Protein AF-A0A7S1BJV2-F1 (afdb_monomer_lite)

Organism: NCBI:txid216773

Foldseek 3Di:
DDDPPVVDDPPQVQLLQWDWDDDPVATEIEGRDAQLCVVVVVVVVVVVVCVPPDPDDDPPDPPPPPPPPPDDSSDPVVVVVLVPDPRYHYDYGDDDPLNSLVSVCCVDLVVPLVVVCVQPVGSPDDSVRVVVVCVPPDD

InterPro domains:
  IPR005331 Sulfotransferase [PF03567] (20-114)

Sequence (139 aa):
DGLPSHWGKEGTYALSNWKVIHTEKEKIIFCWIEKVGCTRFIDLFNMKKRKTYNLSENKKDYKMPRSESKGDHKNYGVLRKIFADPTWKKAIFYRDPMTRFLSGFSDKCKTEPMRCKNVFGSSDISFFEAAERLKHIDP

Structure (mmCIF, N/CA/C/O backbone):
data_AF-A0A7S1BJV2-F1
#
_entry.id   AF-A0A7S1BJV2-F1
#
loop_
_atom_site.group_PDB
_atom_site.id
_atom_site.type_symbol
_atom_site.label_atom_id
_atom_site.label_alt_id
_atom_site.label_comp_id
_atom_site.label_asym_id
_atom_site.label_entity_id
_atom_site.label_seq_id
_atom_site.pdbx_PDB_ins_code
_atom_site.Cartn_x
_atom_site.Cartn_y
_atom_site.Cartn_z
_atom_site.occupancy
_atom_site.B_iso_or_equiv
_atom_site.auth_seq_id
_atom_site.auth_comp_id
_atom_site.auth_asym_id
_atom_site.auth_atom_id
_atom_site.pdbx_PDB_model_num
ATOM 1 N N . ASP A 1 1 ? 17.104 -17.635 -4.998 1.00 34.09 1 ASP A N 1
ATOM 2 C CA . ASP A 1 1 ? 17.515 -17.219 -3.632 1.00 34.09 1 ASP A CA 1
ATOM 3 C C . ASP A 1 1 ? 17.880 -15.728 -3.543 1.00 34.09 1 ASP A C 1
ATOM 5 O O . ASP A 1 1 ? 18.915 -15.373 -2.992 1.00 34.09 1 ASP A O 1
ATOM 9 N N . GLY A 1 2 ? 17.070 -14.823 -4.115 1.00 42.69 2 GLY A N 1
ATOM 10 C CA . GLY A 1 2 ? 17.564 -13.507 -4.555 1.00 42.69 2 GLY A CA 1
ATOM 11 C C . GLY A 1 2 ? 16.657 -12.314 -4.264 1.00 42.69 2 GLY A C 1
ATOM 12 O O . GLY A 1 2 ? 16.329 -11.570 -5.185 1.00 42.69 2 GLY A O 1
ATOM 13 N N . LEU A 1 3 ? 16.286 -12.080 -3.004 1.00 37.44 3 LEU A N 1
ATOM 14 C CA . LE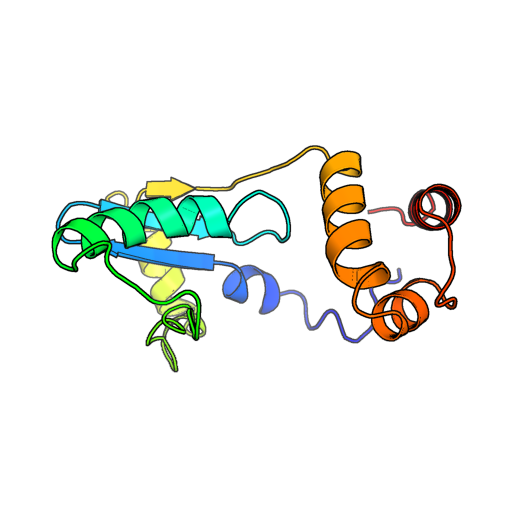U A 1 3 ? 15.794 -10.752 -2.629 1.00 37.44 3 LEU A CA 1
ATOM 15 C C . LEU A 1 3 ? 16.991 -9.790 -2.483 1.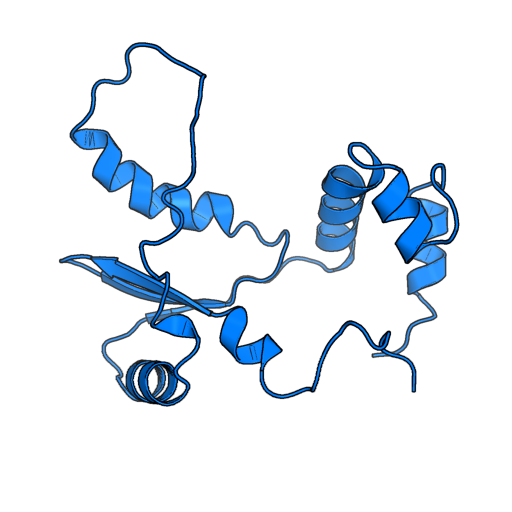00 37.44 3 LEU A C 1
ATOM 17 O O . LEU A 1 3 ? 17.988 -10.152 -1.853 1.00 37.44 3 LEU A O 1
ATOM 21 N N . PRO A 1 4 ? 16.948 -8.577 -3.070 1.00 45.88 4 PRO A N 1
ATOM 22 C CA . PRO A 1 4 ? 18.078 -7.656 -3.012 1.00 45.88 4 PRO A CA 1
ATOM 23 C C . PRO A 1 4 ? 18.435 -7.290 -1.564 1.00 45.88 4 PRO A C 1
ATOM 25 O O . PRO A 1 4 ? 17.553 -7.043 -0.750 1.00 45.88 4 PRO A O 1
ATOM 28 N N . SER A 1 5 ? 19.724 -7.155 -1.250 1.00 43.44 5 SER A N 1
ATOM 29 C CA . SER A 1 5 ? 20.257 -6.939 0.113 1.00 43.44 5 SER A CA 1
ATOM 30 C C . SER A 1 5 ? 19.725 -5.705 0.870 1.00 43.44 5 SER A C 1
ATOM 32 O O . SER A 1 5 ? 19.917 -5.593 2.081 1.00 43.44 5 SER A O 1
ATOM 34 N N . HIS A 1 6 ? 19.040 -4.780 0.188 1.00 50.00 6 HIS A N 1
ATOM 35 C CA . HIS A 1 6 ? 18.355 -3.628 0.791 1.00 50.00 6 HIS A CA 1
ATOM 36 C C . HIS A 1 6 ? 16.911 -3.921 1.244 1.00 50.00 6 HIS A C 1
ATOM 38 O O . HIS A 1 6 ? 16.293 -3.092 1.915 1.00 50.00 6 HIS A O 1
ATOM 44 N N . TRP A 1 7 ? 16.367 -5.089 0.898 1.00 46.53 7 TRP A N 1
ATOM 45 C CA . TRP A 1 7 ? 15.138 -5.648 1.455 1.00 46.53 7 TRP A CA 1
ATOM 46 C C . TRP A 1 7 ? 15.544 -6.321 2.763 1.00 46.53 7 TRP A C 1
ATOM 48 O O . TRP A 1 7 ? 15.896 -7.493 2.797 1.00 46.53 7 TRP A O 1
ATOM 58 N N . GLY A 1 8 ? 15.694 -5.506 3.809 1.00 43.69 8 GLY A N 1
ATOM 59 C CA . GLY A 1 8 ? 16.443 -5.904 4.995 1.00 43.69 8 GLY A CA 1
ATOM 60 C C . GLY A 1 8 ? 15.849 -7.072 5.790 1.00 43.69 8 GLY A C 1
ATOM 61 O O . GLY A 1 8 ? 14.775 -7.588 5.504 1.00 43.69 8 GLY A O 1
ATOM 62 N N . LYS A 1 9 ? 16.607 -7.468 6.819 1.00 45.19 9 LYS A N 1
ATOM 63 C CA . LYS A 1 9 ? 16.427 -8.677 7.640 1.00 45.19 9 LYS A CA 1
ATOM 64 C C . LYS A 1 9 ? 14.949 -8.975 7.957 1.00 45.19 9 LYS A C 1
ATOM 66 O O . LYS A 1 9 ? 14.251 -8.137 8.529 1.00 45.19 9 LYS A O 1
ATOM 71 N N . GLU A 1 10 ? 14.528 -10.197 7.635 1.00 48.72 10 GLU A N 1
ATOM 72 C CA . GLU A 1 10 ? 13.148 -10.681 7.426 1.00 48.72 10 GLU A CA 1
ATOM 73 C C . GLU A 1 10 ? 12.113 -10.423 8.549 1.00 48.72 10 GLU A C 1
ATOM 75 O O . GLU A 1 10 ? 10.916 -10.578 8.330 1.00 48.72 10 GLU A O 1
ATOM 80 N N . GLY A 1 11 ? 12.505 -9.961 9.739 1.00 46.62 11 GLY A N 1
ATOM 81 C CA . GLY A 1 11 ? 11.579 -9.724 10.859 1.00 46.62 11 GLY A CA 1
ATOM 82 C C . GLY A 1 11 ? 11.113 -8.275 11.062 1.00 46.62 11 GLY A C 1
ATOM 83 O O . GLY A 1 11 ? 10.040 -8.041 11.619 1.00 46.62 11 GLY A O 1
ATOM 84 N N . THR A 1 12 ? 11.891 -7.273 10.643 1.00 47.91 12 THR A N 1
ATOM 85 C CA . THR A 1 12 ? 11.630 -5.863 11.012 1.00 47.91 12 THR A CA 1
ATOM 86 C C . THR A 1 12 ? 10.753 -5.118 10.004 1.00 47.91 12 THR A C 1
ATOM 88 O O . THR A 1 12 ? 9.996 -4.222 10.391 1.00 47.91 12 THR A O 1
ATOM 91 N N . TYR A 1 13 ? 10.777 -5.516 8.728 1.00 51.25 13 TYR A N 1
ATOM 92 C CA . TYR A 1 13 ? 9.975 -4.885 7.673 1.00 51.25 13 TYR A CA 1
ATOM 93 C C . TYR A 1 13 ? 8.481 -5.167 7.821 1.00 51.25 13 TYR A C 1
ATOM 95 O O . TYR A 1 13 ? 7.677 -4.236 7.723 1.00 51.25 13 TYR A O 1
ATOM 103 N N . ALA A 1 14 ? 8.107 -6.412 8.136 1.00 57.78 14 ALA A N 1
ATOM 104 C CA . ALA A 1 14 ? 6.707 -6.811 8.285 1.00 57.78 14 ALA A CA 1
ATOM 105 C C . ALA A 1 14 ? 5.968 -5.958 9.329 1.00 57.78 14 ALA A C 1
ATOM 107 O O . ALA A 1 14 ? 4.810 -5.598 9.136 1.00 57.78 14 ALA A O 1
ATOM 108 N N . LEU A 1 15 ? 6.658 -5.572 10.406 1.00 61.44 15 LEU A N 1
ATOM 109 C CA . LEU A 1 15 ? 6.096 -4.761 11.487 1.00 61.44 15 LEU A CA 1
ATOM 110 C C . LEU A 1 15 ? 6.019 -3.270 11.133 1.00 61.44 15 LEU A C 1
ATOM 112 O O . LEU A 1 15 ? 5.048 -2.605 11.486 1.00 61.44 15 LEU A O 1
ATOM 116 N N . SER A 1 16 ? 6.999 -2.755 10.384 1.00 65.69 16 SER A N 1
ATOM 117 C CA . SER A 1 16 ? 7.058 -1.344 9.967 1.00 65.69 16 SER A CA 1
ATOM 118 C C . SER A 1 16 ? 5.910 -0.916 9.039 1.00 65.69 16 SER A C 1
ATOM 120 O O . SER A 1 16 ? 5.535 0.267 8.982 1.00 65.69 16 SER A O 1
ATOM 122 N N . ASN A 1 17 ? 5.323 -1.893 8.345 1.00 76.88 17 ASN A N 1
ATOM 123 C CA . ASN A 1 17 ? 4.208 -1.682 7.436 1.00 76.88 17 ASN A CA 1
ATOM 124 C C . ASN A 1 17 ? 2.876 -1.502 8.171 1.00 76.88 17 ASN A C 1
ATOM 126 O O . ASN A 1 17 ? 1.942 -0.972 7.585 1.00 76.88 17 ASN A O 1
ATOM 130 N N . TRP A 1 18 ? 2.754 -1.846 9.452 1.00 81.62 18 TRP A N 1
ATOM 131 C CA . TRP A 1 18 ? 1.494 -1.630 10.162 1.00 81.62 18 TRP A CA 1
ATOM 132 C C . TRP A 1 18 ? 1.294 -0.164 10.546 1.00 81.62 18 TRP A C 1
ATOM 134 O O . TRP A 1 18 ? 2.195 0.505 11.056 1.00 81.62 18 TRP A O 1
ATOM 144 N N . LYS A 1 19 ? 0.086 0.344 10.299 1.00 82.94 19 LYS A N 1
ATOM 145 C CA . LYS A 1 19 ? -0.354 1.692 10.663 1.00 82.94 19 LYS A CA 1
ATOM 146 C C . LYS A 1 19 ? -1.526 1.605 11.621 1.00 82.94 19 LYS A C 1
ATOM 148 O O . LYS A 1 19 ? -2.449 0.818 11.427 1.00 82.94 19 LYS A O 1
ATOM 153 N N . VAL A 1 20 ? -1.471 2.438 12.650 1.00 81.38 20 VAL A N 1
ATOM 154 C CA . VAL A 1 20 ? -2.467 2.505 13.714 1.00 81.38 20 VAL A CA 1
ATOM 155 C C . VAL A 1 20 ? -3.323 3.745 13.487 1.00 81.38 20 VAL A C 1
ATOM 157 O O . VAL A 1 20 ? -2.804 4.846 13.328 1.00 81.38 20 VAL A O 1
ATOM 160 N N . ILE A 1 21 ? -4.635 3.560 13.476 1.00 79.81 21 ILE A N 1
ATOM 161 C CA . ILE A 1 21 ? -5.640 4.613 13.457 1.00 79.81 21 ILE A CA 1
ATOM 162 C C . ILE A 1 21 ? -6.415 4.485 14.761 1.00 79.81 21 ILE A C 1
ATOM 164 O O . ILE A 1 21 ? -7.166 3.532 14.965 1.00 79.81 21 ILE A O 1
ATOM 168 N N . HIS A 1 22 ? -6.224 5.455 15.645 1.00 75.88 22 HIS A N 1
ATOM 169 C CA . HIS A 1 22 ? -6.955 5.550 16.897 1.00 75.88 22 HIS A CA 1
ATOM 170 C C . HIS A 1 22 ? -7.716 6.872 16.910 1.00 75.88 22 HIS A C 1
ATOM 172 O O . HIS A 1 22 ? -7.137 7.945 16.745 1.00 75.88 22 HIS A O 1
ATOM 178 N N . THR A 1 23 ? -9.029 6.780 17.051 1.00 71.00 23 THR A N 1
ATOM 179 C CA . THR A 1 23 ? -9.936 7.914 17.232 1.00 71.00 23 THR A CA 1
ATOM 180 C C . THR A 1 23 ? -10.837 7.618 18.424 1.00 71.00 23 THR A C 1
ATOM 182 O O . THR A 1 23 ? -10.887 6.480 18.880 1.00 71.00 23 THR A O 1
ATOM 185 N N . GLU A 1 24 ? -11.617 8.599 18.873 1.00 73.25 24 GLU A N 1
ATOM 186 C CA . GLU A 1 24 ? -12.607 8.398 19.943 1.00 73.25 24 GLU A CA 1
ATOM 187 C C . GLU A 1 24 ? -13.600 7.260 19.652 1.00 73.25 24 GLU A C 1
ATOM 189 O O . GLU A 1 24 ? -14.095 6.621 20.573 1.00 73.25 24 GLU A O 1
ATOM 194 N N . LYS A 1 25 ? -13.897 6.999 18.371 1.00 74.88 25 LYS A N 1
ATOM 195 C CA . LYS A 1 25 ? -14.923 6.028 17.952 1.00 74.88 25 LYS A CA 1
ATOM 196 C C . LYS A 1 25 ? -14.358 4.721 17.410 1.00 74.88 25 LYS A C 1
ATOM 198 O O . LYS A 1 25 ? -15.087 3.745 17.298 1.00 74.88 25 LYS A O 1
ATOM 203 N N . GLU A 1 26 ? -13.097 4.715 16.993 1.00 78.56 26 GLU A N 1
ATOM 204 C CA . GLU A 1 26 ? -12.535 3.633 16.186 1.00 78.56 26 GLU A CA 1
ATOM 205 C C . GLU A 1 26 ? -11.092 3.332 16.583 1.00 78.56 26 GLU A C 1
ATOM 207 O O . GLU A 1 26 ? -10.254 4.236 16.637 1.00 78.56 26 GLU A O 1
ATOM 212 N N . LYS A 1 27 ? -10.810 2.041 16.777 1.00 84.69 27 LYS A N 1
ATOM 213 C CA . LYS A 1 27 ? -9.479 1.460 16.969 1.00 84.69 27 LYS A CA 1
ATOM 214 C C . LYS A 1 27 ? -9.192 0.521 15.803 1.00 84.69 27 LYS A C 1
ATOM 216 O O . LYS A 1 27 ? -9.738 -0.580 15.740 1.00 84.69 27 LYS A O 1
ATOM 221 N N . ILE A 1 28 ? -8.381 0.970 14.852 1.00 87.12 28 ILE A N 1
ATOM 222 C CA . ILE A 1 28 ? -8.061 0.218 13.637 1.00 87.12 28 ILE A CA 1
ATOM 223 C C . ILE A 1 28 ? -6.548 0.102 13.496 1.00 87.12 28 ILE A C 1
ATOM 225 O O . ILE A 1 28 ? -5.822 1.083 13.611 1.00 87.12 28 ILE A O 1
ATOM 229 N N . ILE A 1 29 ? -6.069 -1.095 13.187 1.00 87.56 29 ILE A N 1
ATOM 230 C CA . ILE A 1 29 ? -4.708 -1.325 12.714 1.00 87.56 29 ILE A CA 1
ATOM 231 C C . ILE A 1 29 ? -4.779 -1.913 11.306 1.00 87.56 29 ILE A C 1
ATOM 233 O O . ILE A 1 29 ? -5.579 -2.814 11.048 1.00 87.56 29 ILE A O 1
ATOM 237 N N . PHE A 1 30 ? -3.974 -1.400 10.377 1.00 87.94 30 PHE A N 1
ATOM 238 C CA . PHE A 1 30 ? -3.951 -1.923 9.014 1.00 87.94 30 PHE A CA 1
ATOM 239 C C . PHE A 1 30 ? -2.544 -2.075 8.447 1.00 87.94 30 PHE A C 1
ATOM 241 O O . PHE A 1 30 ? -1.637 -1.321 8.800 1.00 87.94 30 PHE A O 1
ATOM 248 N N . CYS A 1 31 ? -2.365 -3.063 7.571 1.00 87.56 31 CYS A N 1
ATOM 249 C CA . CYS A 1 31 ? -1.096 -3.295 6.890 1.00 87.56 31 CYS A CA 1
ATOM 250 C C . CYS A 1 31 ? -0.968 -2.363 5.679 1.00 87.56 31 CYS A C 1
ATOM 252 O O . CYS A 1 31 ? -1.793 -2.388 4.763 1.00 87.56 31 CYS A O 1
ATOM 254 N N . TRP A 1 32 ? 0.072 -1.534 5.671 1.00 86.12 32 TRP A N 1
ATOM 255 C CA . TRP A 1 32 ? 0.427 -0.664 4.561 1.00 86.12 32 TRP A CA 1
ATOM 256 C C . TRP A 1 32 ? 1.178 -1.460 3.500 1.00 86.12 32 TRP A C 1
ATOM 258 O O . TRP A 1 32 ? 2.391 -1.651 3.575 1.00 86.12 32 TRP A O 1
ATOM 268 N N . ILE A 1 33 ? 0.441 -1.894 2.485 1.00 89.56 33 ILE A N 1
ATOM 269 C CA . ILE A 1 33 ? 1.013 -2.447 1.261 1.00 89.56 33 ILE A CA 1
ATOM 270 C C . ILE A 1 33 ? 0.989 -1.335 0.215 1.00 89.56 33 ILE A C 1
ATOM 272 O O . ILE A 1 33 ? -0.031 -0.685 -0.002 1.00 89.56 33 ILE A O 1
ATOM 276 N N . GLU A 1 34 ? 2.114 -1.061 -0.433 1.00 88.62 34 GLU A N 1
ATOM 277 C CA . GLU A 1 34 ? 2.161 0.011 -1.426 1.00 88.62 34 GLU A CA 1
ATOM 278 C C . GLU A 1 34 ? 1.172 -0.236 -2.580 1.00 88.62 34 GLU A C 1
ATOM 280 O O . GLU A 1 34 ? 0.998 -1.351 -3.073 1.00 88.62 34 GLU A O 1
ATOM 285 N N . LYS A 1 35 ? 0.525 0.847 -3.026 1.00 92.56 35 LYS A N 1
ATOM 286 C CA . LYS A 1 35 ? -0.390 0.889 -4.189 1.00 92.56 35 LYS A CA 1
ATOM 287 C C . L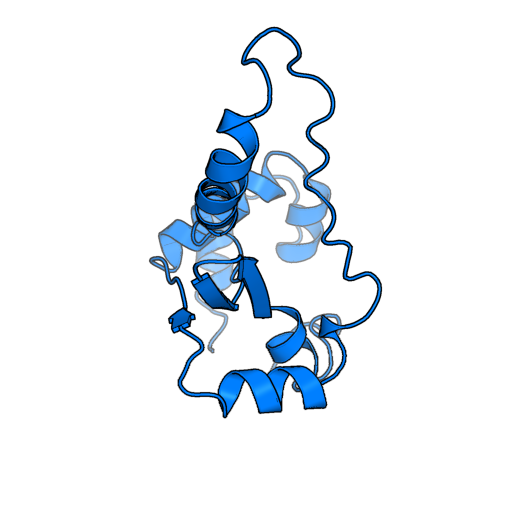YS A 1 35 ? -1.699 0.080 -4.076 1.00 92.56 35 LYS A C 1
ATOM 289 O O . LYS A 1 35 ? -2.379 -0.113 -5.090 1.00 92.56 35 LYS A O 1
ATOM 294 N N . VAL A 1 36 ? -2.120 -0.295 -2.863 1.00 93.38 36 VAL A N 1
ATOM 295 C CA . VAL A 1 36 ? -3.439 -0.928 -2.593 1.00 93.38 36 VAL A CA 1
ATOM 296 C C . VAL A 1 36 ? -4.533 0.060 -2.150 1.00 93.38 36 VAL A C 1
ATOM 298 O O . VAL A 1 36 ? -5.619 -0.349 -1.764 1.00 93.38 36 VAL A O 1
ATOM 301 N N . GLY A 1 37 ? -4.267 1.372 -2.199 1.00 90.19 37 GLY A N 1
ATOM 302 C CA . GLY A 1 37 ? -5.245 2.407 -1.825 1.00 90.19 37 GLY A CA 1
ATOM 303 C C . GLY A 1 37 ? -5.114 2.951 -0.398 1.00 90.19 37 GLY A C 1
ATOM 304 O O . GLY A 1 37 ? -5.994 3.680 0.056 1.00 90.19 37 GLY A O 1
ATOM 305 N N . CYS A 1 38 ? -4.004 2.674 0.293 1.00 87.31 38 CYS A N 1
ATOM 306 C CA . CYS A 1 38 ? -3.776 3.100 1.677 1.00 87.31 38 CYS A CA 1
ATOM 307 C C . CYS A 1 38 ? -3.964 4.611 1.913 1.00 87.31 38 CYS A C 1
ATOM 309 O O . CYS A 1 38 ? -4.543 5.004 2.922 1.00 87.31 38 CYS A O 1
ATOM 311 N N . THR A 1 39 ? -3.536 5.467 0.976 1.00 84.69 39 THR A N 1
ATOM 312 C CA . THR A 1 39 ? -3.732 6.925 1.076 1.00 84.69 39 THR A CA 1
ATOM 313 C C . THR A 1 39 ? -5.210 7.295 1.141 1.00 84.69 39 THR A C 1
ATOM 315 O O . THR A 1 39 ? -5.609 8.055 2.016 1.00 84.69 39 THR A O 1
ATOM 318 N N . ARG A 1 40 ? -6.041 6.707 0.268 1.00 88.00 40 ARG A N 1
ATOM 319 C CA . ARG A 1 40 ? -7.490 6.954 0.264 1.00 88.00 40 ARG A CA 1
ATOM 320 C C . ARG A 1 40 ? -8.145 6.454 1.544 1.00 88.00 40 ARG A C 1
ATOM 322 O O . ARG A 1 40 ? -9.030 7.119 2.065 1.00 88.00 40 ARG A O 1
ATOM 329 N N . PHE A 1 41 ? -7.684 5.320 2.068 1.00 86.88 41 PHE A N 1
ATOM 330 C CA . PHE A 1 41 ? -8.170 4.805 3.342 1.00 86.88 41 PHE A CA 1
ATOM 331 C C . PHE A 1 41 ? -7.869 5.771 4.495 1.00 86.88 41 PHE A C 1
ATOM 333 O O . PHE A 1 41 ? -8.780 6.121 5.239 1.00 86.88 41 PHE A O 1
ATOM 340 N N . ILE A 1 42 ? -6.633 6.275 4.606 1.00 82.25 42 ILE A N 1
ATOM 341 C CA . ILE A 1 42 ? -6.285 7.291 5.613 1.00 82.25 42 ILE A CA 1
ATOM 342 C C . ILE A 1 42 ? -7.080 8.588 5.402 1.00 82.25 42 ILE A C 1
ATOM 344 O O . ILE A 1 42 ? -7.545 9.185 6.377 1.00 82.25 42 ILE A O 1
ATOM 348 N N . ASP A 1 43 ? -7.278 9.016 4.151 1.00 81.25 43 ASP A N 1
ATOM 349 C CA . ASP A 1 43 ? -8.049 10.220 3.837 1.00 81.25 43 ASP A CA 1
ATOM 350 C C . ASP A 1 43 ? -9.459 10.176 4.438 1.00 81.25 43 ASP A C 1
ATOM 352 O O . ASP A 1 43 ? -9.923 11.206 4.913 1.00 81.25 43 ASP A O 1
ATOM 356 N N . LEU A 1 44 ? -10.117 9.013 4.522 1.00 81.88 44 LEU A N 1
ATOM 357 C CA . LEU A 1 44 ? -11.439 8.887 5.160 1.00 81.88 44 LEU A CA 1
ATOM 358 C C . LEU A 1 44 ? -11.430 9.307 6.640 1.00 81.88 44 LEU A C 1
ATOM 360 O O . LEU A 1 44 ? -12.391 9.906 7.129 1.00 81.88 44 LEU A O 1
ATOM 364 N N . PHE A 1 45 ? -10.338 9.038 7.355 1.00 74.69 45 PHE A N 1
ATOM 365 C CA . PHE A 1 45 ? -10.184 9.414 8.764 1.00 74.69 45 PHE A CA 1
ATOM 366 C C . PHE A 1 45 ? -9.714 10.863 8.920 1.00 74.69 45 PHE A C 1
ATOM 368 O O . PHE A 1 45 ? -10.117 11.542 9.865 1.00 74.69 45 PHE A O 1
ATOM 375 N N . ASN A 1 46 ? -8.952 11.380 7.955 1.00 69.25 46 ASN A N 1
ATOM 376 C CA . ASN A 1 46 ? -8.580 12.794 7.907 1.00 69.25 46 ASN A CA 1
ATOM 377 C C . ASN A 1 46 ? -9.748 13.693 7.468 1.00 69.25 46 ASN A C 1
ATOM 379 O O . ASN A 1 46 ? -9.868 14.819 7.940 1.00 69.25 46 ASN A O 1
ATOM 383 N N . MET A 1 47 ? -10.662 13.208 6.624 1.00 56.75 47 MET A N 1
ATOM 384 C CA . MET A 1 47 ? -11.872 13.928 6.210 1.00 56.75 47 MET A CA 1
ATOM 385 C C . MET A 1 47 ? -12.815 14.194 7.384 1.00 56.75 47 MET A C 1
ATOM 387 O O . MET A 1 47 ? -13.461 15.238 7.418 1.00 56.75 47 MET A O 1
ATOM 391 N N . LYS A 1 48 ? -12.842 13.317 8.394 1.00 52.09 48 LYS A N 1
ATOM 392 C CA . LYS A 1 48 ? -13.564 13.588 9.645 1.00 52.09 48 LYS A CA 1
ATOM 393 C C . LYS A 1 48 ? -12.955 14.760 10.430 1.00 52.09 48 LYS A C 1
ATOM 395 O O . LYS A 1 48 ? -13.712 15.504 11.041 1.00 52.09 48 LYS A O 1
ATOM 400 N N . LYS A 1 49 ? -11.636 14.990 10.334 1.00 50.78 49 LYS A N 1
ATOM 401 C CA . LYS A 1 49 ? -10.964 16.200 10.857 1.00 50.78 49 LYS A CA 1
ATOM 402 C C . LYS A 1 49 ? -11.148 17.437 9.962 1.00 50.78 49 LYS A C 1
ATOM 404 O O . LYS A 1 49 ? -10.974 18.550 10.434 1.00 50.78 49 LYS A O 1
ATOM 409 N N . ARG A 1 50 ? -11.517 17.273 8.682 1.00 43.50 50 ARG A N 1
ATOM 410 C CA . ARG A 1 50 ? -11.804 18.387 7.753 1.00 43.50 50 ARG A CA 1
ATOM 411 C C . ARG A 1 50 ? -13.163 19.059 7.990 1.00 43.50 50 ARG A C 1
ATOM 413 O O . ARG A 1 50 ? -13.352 20.163 7.505 1.00 43.50 50 ARG A O 1
ATOM 420 N N . LYS A 1 51 ? -14.096 18.464 8.751 1.00 40.25 51 LYS A N 1
ATOM 421 C CA . LYS A 1 51 ? -15.358 19.149 9.117 1.00 40.25 51 LYS A CA 1
ATOM 422 C C . LYS A 1 51 ? -15.154 20.364 10.040 1.00 40.25 51 LYS A C 1
ATOM 424 O O . LYS A 1 51 ? -16.078 21.154 10.176 1.00 40.25 51 LYS A O 1
ATOM 429 N N . THR A 1 52 ? -13.968 20.536 10.628 1.00 40.41 52 THR A N 1
ATOM 430 C CA . THR A 1 52 ? -13.593 21.691 11.463 1.00 40.41 52 THR A CA 1
ATOM 431 C C . THR A 1 52 ? -12.709 22.727 10.756 1.00 40.41 52 THR A C 1
ATOM 433 O O . THR A 1 52 ? -12.341 23.707 11.392 1.00 40.41 52 THR A O 1
ATOM 436 N N . TYR A 1 53 ? -12.377 22.573 9.465 1.00 32.12 53 TYR A N 1
ATOM 437 C CA . TYR A 1 53 ? -11.571 23.563 8.732 1.00 32.12 53 TYR A CA 1
ATOM 438 C C . TYR A 1 53 ? -12.173 23.884 7.360 1.00 32.12 53 TYR A C 1
ATOM 440 O O . TYR A 1 53 ? -12.371 22.995 6.532 1.00 32.12 53 TYR A O 1
ATOM 448 N N . ASN A 1 54 ? -12.462 25.171 7.152 1.00 32.12 54 ASN A N 1
ATOM 449 C CA . ASN A 1 54 ? -13.053 25.746 5.947 1.00 32.12 54 ASN A CA 1
ATOM 450 C C . ASN A 1 54 ? -12.382 25.244 4.660 1.00 32.12 54 ASN A C 1
ATOM 452 O O . ASN A 1 54 ? -11.163 25.274 4.514 1.00 32.12 54 ASN A O 1
ATOM 456 N N . LEU A 1 55 ? -13.216 24.837 3.700 1.00 36.44 55 LEU A N 1
ATOM 457 C CA . LEU A 1 55 ? -12.848 24.417 2.343 1.00 36.44 55 LEU A CA 1
ATOM 458 C C . LEU A 1 55 ? -12.467 25.598 1.425 1.00 36.44 55 LEU A C 1
ATOM 460 O O . LEU A 1 55 ? -12.615 25.502 0.208 1.00 36.44 55 LEU A O 1
ATOM 464 N N . SER A 1 56 ? -11.971 26.704 1.976 1.00 37.66 56 SER A N 1
ATOM 465 C CA . SER A 1 56 ? -11.468 27.829 1.193 1.00 37.66 56 SER A CA 1
ATOM 466 C C . SER A 1 56 ? -9.943 27.785 1.144 1.00 37.66 56 SER A C 1
ATOM 468 O O . SER A 1 56 ? -9.275 27.912 2.164 1.00 37.66 56 SER A O 1
ATOM 470 N N . GLU A 1 57 ? -9.430 27.635 -0.076 1.00 39.25 57 GLU A N 1
ATOM 471 C CA . GLU A 1 57 ? -8.152 28.202 -0.510 1.00 39.25 57 GLU A CA 1
ATOM 472 C C . GLU A 1 57 ? -6.891 27.696 0.207 1.00 39.25 57 GLU A C 1
ATOM 474 O O . GLU A 1 57 ? -6.411 28.267 1.178 1.00 39.25 57 GLU A O 1
ATOM 479 N N . ASN A 1 58 ? -6.291 26.638 -0.345 1.00 34.66 58 ASN A N 1
ATOM 480 C CA . ASN A 1 58 ? -4.933 26.681 -0.911 1.00 34.66 58 ASN A CA 1
ATOM 481 C C . ASN A 1 58 ? -4.414 25.260 -1.173 1.00 34.66 58 ASN A C 1
ATOM 483 O O . ASN A 1 58 ? -4.162 24.468 -0.268 1.00 34.66 58 ASN A O 1
ATOM 487 N N . LYS A 1 59 ? -4.201 24.944 -2.456 1.00 40.00 59 LYS A N 1
ATOM 488 C CA . LYS A 1 59 ? -3.538 23.723 -2.952 1.00 40.00 59 LYS A CA 1
ATOM 489 C C . LYS A 1 59 ? -2.013 23.746 -2.730 1.00 40.00 59 LYS A C 1
ATOM 491 O O . LYS A 1 59 ? -1.261 23.319 -3.603 1.00 40.00 59 LYS A O 1
ATOM 496 N N . LYS A 1 60 ? -1.521 24.255 -1.601 1.00 33.81 60 LYS A N 1
ATOM 497 C CA . LYS A 1 60 ? -0.082 24.293 -1.313 1.00 33.81 60 LYS A CA 1
ATOM 498 C C . LYS A 1 60 ? 0.161 23.760 0.096 1.00 33.81 60 LYS A C 1
ATOM 500 O O . LYS A 1 60 ? -0.460 24.205 1.048 1.00 33.81 60 LYS A O 1
ATOM 505 N N . ASP A 1 61 ? 1.014 22.742 0.163 1.00 32.41 61 ASP A N 1
ATOM 506 C CA . ASP A 1 61 ? 1.512 22.077 1.369 1.00 32.41 61 ASP A CA 1
ATOM 507 C C . ASP A 1 61 ? 0.537 21.187 2.150 1.00 32.41 61 ASP A C 1
ATOM 509 O O . ASP A 1 61 ? 0.439 21.257 3.374 1.00 32.41 61 ASP A O 1
ATOM 513 N N . TYR A 1 62 ? -0.076 20.206 1.476 1.00 33.81 62 TYR A N 1
ATOM 514 C CA . TYR A 1 62 ? -0.561 19.021 2.195 1.00 33.81 62 TYR A CA 1
ATOM 515 C C . TYR A 1 62 ? 0.630 18.131 2.575 1.00 33.81 62 TYR A C 1
ATOM 517 O O . TYR A 1 62 ? 0.862 17.064 2.004 1.00 33.81 62 TYR A O 1
ATOM 525 N N . LYS A 1 63 ? 1.413 18.567 3.569 1.00 31.16 63 LYS A N 1
ATOM 526 C CA . LYS A 1 63 ? 2.168 17.614 4.376 1.00 31.16 63 LYS A CA 1
ATOM 527 C C . 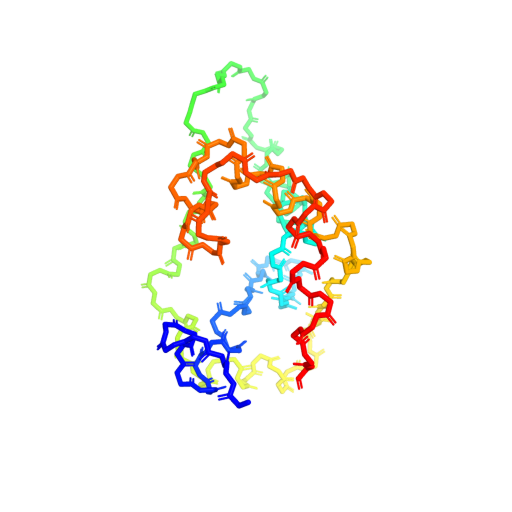LYS A 1 63 ? 1.098 16.774 5.052 1.00 31.16 63 LYS A C 1
ATOM 529 O O . LYS A 1 63 ? 0.419 17.255 5.957 1.00 31.16 63 LYS A O 1
ATOM 534 N N . MET A 1 64 ? 0.942 15.524 4.596 1.00 35.72 64 MET A N 1
ATOM 535 C CA . MET A 1 64 ? 0.372 14.470 5.435 1.00 35.72 64 MET A CA 1
ATOM 536 C C . MET A 1 64 ? 0.872 14.749 6.848 1.00 35.72 64 MET A C 1
ATOM 538 O O . MET A 1 64 ? 2.080 15.006 6.963 1.00 35.72 64 MET A O 1
ATOM 542 N N . PRO A 1 65 ? 0.027 14.741 7.896 1.00 35.62 65 PRO A N 1
ATOM 543 C CA . PRO A 1 65 ? 0.573 14.624 9.228 1.00 35.62 65 PRO A CA 1
ATOM 544 C C . PRO A 1 65 ? 1.454 13.383 9.138 1.00 35.62 65 PRO A C 1
ATOM 546 O O . PRO A 1 65 ? 0.960 12.260 9.017 1.00 35.62 65 PRO A O 1
ATOM 549 N N . ARG A 1 66 ? 2.776 13.603 9.037 1.00 36.59 66 ARG A N 1
ATOM 550 C CA . ARG A 1 66 ? 3.779 12.616 9.381 1.00 36.59 66 ARG A CA 1
ATOM 551 C C . ARG A 1 66 ? 3.295 12.291 10.755 1.00 36.59 66 ARG A C 1
ATOM 553 O O . ARG A 1 66 ? 3.370 13.168 11.613 1.00 36.59 66 ARG A O 1
ATOM 560 N N . SER A 1 67 ? 2.640 11.138 10.857 1.00 37.84 67 SER A N 1
ATOM 561 C CA . SER A 1 67 ? 2.106 10.641 12.100 1.00 37.84 67 SER A CA 1
ATOM 562 C C . SER A 1 67 ? 3.109 11.064 13.154 1.00 37.84 67 SER A C 1
ATOM 564 O O . SER A 1 67 ? 4.308 10.799 12.987 1.00 37.84 67 SER A O 1
ATOM 566 N N . GLU A 1 68 ? 2.660 11.793 14.170 1.00 32.09 68 GLU A N 1
ATOM 567 C CA . GLU A 1 68 ? 3.500 12.173 15.306 1.00 32.09 68 GLU A CA 1
ATOM 568 C C . GLU A 1 68 ? 4.116 10.938 15.994 1.00 32.09 68 GLU A C 1
ATOM 570 O O . GLU A 1 68 ? 4.852 11.055 16.956 1.00 32.09 68 GLU A O 1
ATOM 575 N N . SER A 1 69 ? 3.947 9.737 15.442 1.00 39.97 69 SER A N 1
ATOM 576 C CA . SER A 1 69 ? 4.806 8.578 15.604 1.00 39.97 69 SER A CA 1
ATOM 577 C C . SER A 1 69 ? 6.236 8.754 15.055 1.00 39.97 69 SER A C 1
ATOM 579 O O . SER A 1 69 ? 6.745 7.901 14.318 1.00 39.97 69 SER A O 1
ATOM 581 N N . LYS A 1 70 ? 6.953 9.811 15.437 1.00 32.50 70 LYS A N 1
ATOM 582 C CA . LYS A 1 70 ? 8.406 9.677 15.603 1.00 32.50 70 LYS A CA 1
ATOM 583 C C . LYS A 1 70 ? 8.632 8.900 16.910 1.00 32.50 70 LYS A C 1
ATOM 585 O O . LYS A 1 70 ? 8.996 9.493 17.910 1.00 32.50 70 LYS A O 1
ATOM 590 N N . GLY A 1 71 ? 8.362 7.592 16.935 1.00 37.34 71 GLY A N 1
ATOM 591 C CA . GLY A 1 71 ? 8.651 6.797 18.138 1.00 37.34 71 GLY A CA 1
ATOM 592 C C . GLY A 1 71 ? 8.049 5.397 18.182 1.00 37.34 71 GLY A C 1
ATOM 593 O O . GLY A 1 71 ? 8.787 4.417 18.171 1.00 37.34 71 GLY A O 1
ATOM 594 N N . ASP A 1 72 ? 6.722 5.275 18.190 1.00 41.50 72 ASP A N 1
ATOM 595 C CA . ASP A 1 72 ? 6.120 4.086 18.822 1.00 41.50 72 ASP A CA 1
ATOM 596 C C . ASP A 1 72 ? 5.904 2.854 17.933 1.00 41.50 72 ASP A C 1
ATOM 598 O O . ASP A 1 72 ? 5.860 1.732 18.435 1.00 41.50 72 ASP A O 1
ATOM 602 N N . HIS A 1 73 ? 5.834 2.993 16.606 1.00 49.91 73 HIS A N 1
ATOM 603 C CA . HIS A 1 73 ? 5.562 1.845 15.717 1.00 49.91 73 HIS A CA 1
ATOM 604 C C . HIS A 1 73 ? 6.761 0.913 15.494 1.00 49.91 73 HIS A C 1
ATOM 606 O O . HIS A 1 73 ? 6.628 -0.105 14.820 1.00 49.91 73 HIS A O 1
ATOM 612 N N . LYS A 1 74 ? 7.934 1.241 16.051 1.00 52.22 74 LYS A N 1
ATOM 613 C CA . LYS A 1 74 ? 9.093 0.334 16.070 1.00 52.22 74 LYS A CA 1
ATOM 614 C C . LYS A 1 74 ? 9.083 -0.608 17.276 1.00 52.22 74 LYS A C 1
ATOM 616 O O . LYS A 1 74 ? 9.914 -1.509 17.341 1.00 52.22 74 LYS A O 1
ATOM 621 N N . ASN A 1 75 ? 8.160 -0.425 18.223 1.00 60.16 75 ASN A N 1
ATOM 622 C CA . ASN A 1 75 ? 8.096 -1.246 19.421 1.00 60.16 75 ASN A CA 1
ATOM 623 C C . ASN A 1 75 ? 7.185 -2.462 19.193 1.00 60.16 75 ASN A C 1
ATOM 625 O O . ASN A 1 75 ? 5.959 -2.381 19.296 1.00 60.16 75 ASN A O 1
ATOM 629 N N . TYR A 1 76 ? 7.799 -3.610 18.897 1.00 66.38 76 TYR A N 1
ATOM 630 C CA . TYR A 1 76 ? 7.123 -4.904 18.733 1.00 66.38 76 TYR A CA 1
ATOM 631 C C . TYR A 1 76 ? 6.149 -5.227 19.879 1.00 66.38 76 TYR A C 1
ATOM 633 O O . TYR A 1 76 ? 5.085 -5.802 19.644 1.00 66.38 76 TYR A O 1
ATOM 641 N N . GLY A 1 77 ? 6.464 -4.799 21.108 1.00 68.19 77 GLY A N 1
ATOM 642 C CA . GLY A 1 77 ? 5.601 -4.991 22.272 1.00 68.19 77 GLY A CA 1
ATOM 643 C C . GLY A 1 77 ? 4.256 -4.266 22.166 1.00 68.19 77 GLY A C 1
ATOM 644 O O . GLY A 1 77 ? 3.237 -4.808 22.591 1.00 68.19 77 GLY A O 1
ATOM 645 N N . VAL A 1 78 ? 4.220 -3.078 21.555 1.00 72.31 78 VAL A N 1
ATOM 646 C CA . VAL A 1 78 ? 2.977 -2.312 21.346 1.00 72.31 78 VAL A CA 1
ATOM 647 C C . VAL A 1 78 ? 2.103 -2.993 20.299 1.00 72.31 78 VAL A C 1
ATOM 649 O O . VAL A 1 78 ? 0.915 -3.204 20.533 1.00 72.31 78 VAL A O 1
ATOM 652 N N . LEU A 1 79 ? 2.696 -3.409 19.176 1.00 75.69 79 LEU A N 1
ATOM 653 C CA . LEU A 1 79 ? 1.966 -4.127 18.131 1.00 75.69 79 LEU A CA 1
ATOM 654 C C . LEU A 1 79 ? 1.396 -5.447 18.657 1.00 75.69 79 LEU A C 1
ATOM 656 O O . LEU A 1 79 ? 0.227 -5.726 18.419 1.00 75.69 79 LEU A O 1
ATOM 660 N N . ARG A 1 80 ? 2.163 -6.219 19.440 1.00 78.94 80 ARG A N 1
ATOM 661 C CA . ARG A 1 80 ? 1.660 -7.445 20.084 1.00 78.94 80 ARG A CA 1
ATOM 662 C C . ARG A 1 80 ? 0.424 -7.195 20.944 1.00 78.94 80 ARG A C 1
ATOM 664 O O . ARG A 1 80 ? -0.535 -7.951 20.837 1.00 78.94 80 ARG A O 1
ATOM 671 N N . LYS A 1 81 ? 0.425 -6.135 21.759 1.00 81.25 81 LYS A N 1
ATOM 672 C CA . LYS A 1 81 ? -0.737 -5.762 22.583 1.00 81.25 81 LYS A CA 1
ATOM 673 C C . LYS A 1 81 ? -1.948 -5.406 21.717 1.00 81.25 81 LYS A C 1
ATOM 675 O O . LYS A 1 81 ? -3.035 -5.897 21.984 1.00 81.25 81 LYS A O 1
ATOM 680 N N . ILE A 1 82 ? -1.752 -4.628 20.651 1.00 82.75 82 ILE A N 1
ATOM 681 C CA . ILE A 1 82 ? -2.819 -4.278 19.697 1.00 82.75 82 ILE A CA 1
ATOM 682 C C . ILE A 1 82 ? -3.376 -5.526 18.990 1.00 82.75 82 ILE A C 1
ATOM 684 O O . ILE A 1 82 ? -4.585 -5.653 18.810 1.00 82.75 82 ILE A O 1
ATOM 688 N N . PHE A 1 83 ? -2.512 -6.465 18.593 1.00 85.31 83 PHE A N 1
ATOM 689 C CA . PHE A 1 83 ? -2.945 -7.709 17.956 1.00 85.31 83 PHE A CA 1
ATOM 690 C C . PHE A 1 83 ? -3.696 -8.636 18.916 1.00 85.31 83 PHE A C 1
ATOM 692 O O . PHE A 1 83 ? -4.658 -9.273 18.492 1.00 85.31 83 PHE A O 1
ATOM 699 N N . ALA A 1 84 ? -3.290 -8.687 20.185 1.00 87.94 84 ALA A N 1
ATOM 700 C CA . ALA A 1 84 ? -3.959 -9.476 21.216 1.00 87.94 84 ALA A CA 1
ATOM 701 C C . ALA A 1 84 ? -5.285 -8.855 21.691 1.00 87.94 84 ALA A C 1
ATOM 703 O O . ALA A 1 84 ? -6.153 -9.574 22.174 1.00 87.94 84 ALA A O 1
ATOM 704 N N . ASP A 1 85 ? -5.459 -7.539 21.553 1.00 88.06 85 ASP A N 1
ATOM 705 C CA . ASP A 1 85 ? -6.672 -6.837 21.967 1.00 88.06 85 ASP A CA 1
ATOM 706 C C . ASP A 1 85 ? -7.810 -7.051 20.933 1.00 88.06 85 ASP A C 1
ATOM 708 O O . ASP A 1 85 ? -7.687 -6.653 19.761 1.00 88.06 85 ASP A O 1
ATOM 712 N N . PRO A 1 86 ? -8.935 -7.684 21.329 1.00 94.94 86 PRO A N 1
ATOM 713 C CA . PRO A 1 86 ? -10.054 -7.956 20.430 1.0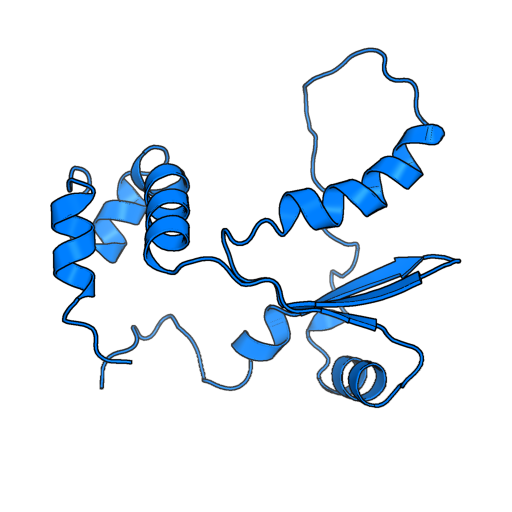0 94.94 86 PRO A CA 1
ATOM 714 C C . PRO A 1 86 ? -10.860 -6.698 20.079 1.00 94.94 86 PRO A C 1
ATOM 716 O O . PRO A 1 86 ? -11.608 -6.716 19.105 1.00 94.94 86 PRO A O 1
ATOM 719 N N . THR A 1 87 ? -10.694 -5.591 20.813 1.00 90.56 87 THR A N 1
ATOM 720 C CA . THR A 1 87 ? -11.379 -4.320 20.521 1.00 90.56 87 THR A CA 1
ATOM 721 C C . THR A 1 87 ? -10.808 -3.607 19.293 1.00 90.56 87 THR A C 1
ATOM 723 O O . THR A 1 87 ? -11.452 -2.715 18.739 1.00 90.56 87 THR A O 1
ATOM 726 N N . TRP A 1 88 ? -9.617 -4.009 18.831 1.00 90.44 88 TRP A N 1
ATOM 727 C CA . TRP A 1 88 ? -9.008 -3.486 17.610 1.00 90.44 88 TRP A CA 1
ATOM 728 C C . TRP A 1 88 ? -9.502 -4.216 16.369 1.00 90.44 88 TRP A C 1
ATOM 730 O O . TRP A 1 88 ? -9.296 -5.426 16.209 1.00 90.44 88 TRP A O 1
ATOM 740 N N . LYS A 1 89 ? -10.026 -3.436 15.422 1.00 93.94 89 LYS A N 1
ATOM 741 C CA . LYS A 1 89 ? -10.291 -3.876 14.052 1.00 93.94 89 LYS A CA 1
ATOM 742 C C . LYS A 1 89 ? -8.964 -4.000 13.305 1.00 93.94 89 LYS A C 1
ATOM 744 O O . LYS A 1 89 ? -8.151 -3.076 13.302 1.00 93.94 89 LYS A O 1
ATOM 749 N N . LYS A 1 90 ? -8.744 -5.145 12.668 1.00 91.81 90 LYS A N 1
ATOM 750 C CA . LYS A 1 90 ? -7.504 -5.476 11.957 1.00 91.81 90 LYS A CA 1
ATOM 751 C C . LYS A 1 90 ? -7.829 -5.576 10.472 1.00 91.81 90 LYS A C 1
ATOM 753 O O . LYS A 1 90 ? -8.745 -6.306 10.108 1.00 91.81 90 LYS A O 1
ATOM 758 N N . ALA A 1 91 ? -7.124 -4.824 9.633 1.00 91.00 91 ALA A N 1
ATOM 759 C CA . ALA A 1 91 ? -7.423 -4.740 8.206 1.00 91.00 91 ALA A CA 1
ATOM 760 C C . ALA A 1 91 ? -6.186 -4.975 7.334 1.00 91.00 91 ALA A C 1
ATOM 762 O O . ALA A 1 91 ? -5.082 -4.512 7.625 1.00 91.00 91 ALA A O 1
ATOM 763 N N . ILE A 1 92 ? -6.387 -5.669 6.219 1.00 92.12 92 ILE A N 1
ATOM 764 C CA . ILE A 1 92 ? -5.398 -5.815 5.155 1.00 92.12 92 ILE A CA 1
ATOM 765 C C . ILE A 1 92 ? -6.114 -5.502 3.850 1.00 92.12 92 ILE A C 1
ATOM 767 O O . ILE A 1 92 ? -7.181 -6.046 3.572 1.00 92.12 92 ILE A O 1
ATOM 771 N N . PHE A 1 93 ? -5.521 -4.618 3.058 1.00 91.75 93 PHE A N 1
ATOM 772 C CA . PHE A 1 93 ? -6.016 -4.281 1.733 1.00 91.75 93 PHE A CA 1
ATOM 773 C C . PHE A 1 93 ? -5.104 -4.929 0.706 1.00 91.75 93 PHE A C 1
ATOM 775 O O . PHE A 1 93 ? -3.889 -4.731 0.729 1.00 91.75 93 PHE A O 1
ATOM 782 N N . TYR A 1 94 ? -5.691 -5.701 -0.195 1.00 93.06 94 TYR A N 1
ATOM 783 C CA . TYR A 1 94 ? -4.988 -6.300 -1.317 1.00 93.06 94 TYR A CA 1
ATOM 784 C C . TYR A 1 94 ? -5.533 -5.743 -2.629 1.00 93.06 94 TYR A C 1
ATOM 786 O O . TYR A 1 94 ? -6.600 -5.134 -2.694 1.00 93.06 94 TYR A O 1
ATOM 794 N N . ARG A 1 95 ? -4.748 -5.922 -3.686 1.00 92.19 95 ARG A N 1
ATOM 795 C CA . ARG A 1 95 ? -5.075 -5.526 -5.052 1.00 92.19 95 ARG A CA 1
ATOM 796 C C . ARG A 1 95 ? -4.485 -6.571 -5.983 1.00 92.19 95 ARG A C 1
ATOM 798 O O . ARG A 1 95 ? -3.423 -7.107 -5.662 1.00 92.19 95 ARG A O 1
ATOM 805 N N . ASP A 1 96 ? -5.148 -6.806 -7.112 1.00 94.56 96 ASP A N 1
ATOM 806 C CA . ASP A 1 96 ? -4.612 -7.621 -8.204 1.00 94.56 96 ASP A CA 1
ATOM 807 C C . ASP A 1 96 ? -3.120 -7.288 -8.453 1.00 94.56 96 ASP A C 1
ATOM 809 O O . ASP A 1 96 ? -2.793 -6.098 -8.593 1.00 94.56 96 ASP A O 1
ATOM 813 N N . PRO A 1 97 ? -2.209 -8.285 -8.459 1.00 91.56 97 PRO A N 1
ATOM 814 C CA . PRO A 1 97 ? -0.772 -8.048 -8.562 1.00 91.56 97 PRO A CA 1
ATOM 815 C C . PRO A 1 97 ? -0.372 -7.229 -9.789 1.00 91.56 97 PRO A C 1
ATOM 817 O O . PRO A 1 97 ? 0.424 -6.298 -9.652 1.00 91.56 97 PRO A O 1
ATOM 820 N N . MET A 1 98 ? -0.961 -7.507 -10.957 1.00 91.62 98 MET A N 1
ATOM 821 C CA . MET A 1 98 ? -0.633 -6.802 -12.199 1.00 91.62 98 MET A CA 1
ATOM 822 C C . MET A 1 98 ? -1.079 -5.339 -12.138 1.00 91.62 98 MET A C 1
ATOM 824 O O . MET A 1 98 ? -0.328 -4.419 -12.460 1.00 91.62 98 MET A O 1
ATOM 828 N N . THR A 1 99 ? -2.279 -5.094 -11.620 1.00 93.62 99 THR A N 1
ATOM 829 C CA . THR A 1 99 ? -2.811 -3.744 -11.428 1.00 93.62 99 THR A CA 1
ATOM 830 C C . THR A 1 99 ? -2.011 -2.967 -10.370 1.00 93.62 99 THR A C 1
ATOM 832 O O . THR A 1 99 ? -1.766 -1.763 -10.520 1.00 93.62 99 THR A O 1
ATOM 835 N N . ARG A 1 100 ? -1.573 -3.633 -9.290 1.00 93.50 100 ARG A N 1
ATOM 836 C CA . ARG A 1 100 ? -0.687 -3.046 -8.268 1.00 93.50 100 ARG A CA 1
ATOM 837 C C . ARG A 1 100 ? 0.659 -2.667 -8.880 1.00 93.50 100 ARG A C 1
ATOM 839 O O . ARG A 1 100 ? 1.132 -1.553 -8.644 1.00 93.50 100 ARG A O 1
ATOM 846 N N . PHE A 1 101 ? 1.230 -3.556 -9.692 1.00 92.38 101 PHE A N 1
ATOM 847 C CA . PHE A 1 101 ? 2.472 -3.323 -10.417 1.00 92.38 101 PHE A CA 1
ATOM 848 C C . PHE A 1 101 ? 2.349 -2.134 -11.373 1.00 92.38 101 PHE A C 1
ATOM 850 O O . PHE A 1 101 ? 3.123 -1.190 -11.250 1.00 92.38 101 PHE A O 1
ATOM 857 N N . LEU A 1 102 ? 1.321 -2.097 -12.225 1.00 93.06 102 LEU A N 1
ATOM 858 C CA . LEU A 1 102 ? 1.051 -0.977 -13.135 1.00 93.06 102 LEU A CA 1
ATOM 859 C C . LEU A 1 102 ? 0.935 0.363 -12.402 1.00 93.06 102 LEU A C 1
ATOM 861 O O . LEU A 1 102 ? 1.475 1.377 -12.855 1.00 93.06 102 LEU A O 1
ATOM 865 N N . SER A 1 103 ? 0.257 0.378 -11.252 1.00 93.38 103 SER A N 1
ATOM 866 C CA . SER A 1 103 ? 0.139 1.578 -10.424 1.00 93.38 103 SER A CA 1
ATOM 867 C C . SER A 1 103 ? 1.488 2.013 -9.847 1.00 93.38 103 SER A C 1
ATOM 869 O O . SER A 1 103 ? 1.773 3.209 -9.818 1.00 93.38 103 SER A O 1
ATOM 871 N N . GLY A 1 104 ? 2.315 1.067 -9.390 1.00 91.50 104 GLY A N 1
ATOM 872 C CA . GLY A 1 104 ? 3.673 1.327 -8.905 1.00 91.50 104 GLY A CA 1
ATOM 873 C C . GLY A 1 104 ? 4.595 1.834 -10.008 1.00 91.50 104 GLY A C 1
ATOM 874 O O . GLY A 1 104 ? 5.216 2.881 -9.849 1.00 91.50 104 GLY A O 1
ATOM 875 N N . PHE A 1 105 ? 4.611 1.149 -11.148 1.00 91.94 105 PHE A N 1
ATOM 876 C CA . PHE A 1 105 ? 5.377 1.516 -12.332 1.00 91.94 105 PHE A CA 1
ATOM 877 C C . PHE A 1 105 ? 5.020 2.928 -12.808 1.00 91.94 105 PHE A C 1
ATOM 879 O O . PHE A 1 105 ? 5.890 3.784 -12.932 1.00 91.94 105 PHE A O 1
ATOM 886 N N . SER A 1 106 ? 3.728 3.222 -12.982 1.00 90.94 106 SER A N 1
ATOM 887 C CA . SER A 1 106 ? 3.280 4.545 -13.434 1.00 90.94 106 SER A CA 1
ATOM 888 C C . SER A 1 106 ? 3.605 5.660 -12.441 1.00 90.94 106 SER A C 1
ATOM 890 O O . SER A 1 106 ? 3.886 6.775 -12.857 1.00 90.94 106 SER A O 1
ATOM 892 N N . ASP A 1 107 ? 3.568 5.374 -11.139 1.00 88.44 107 ASP A N 1
ATOM 893 C CA . ASP A 1 107 ? 3.874 6.357 -10.099 1.00 88.44 107 ASP A CA 1
ATOM 894 C C . ASP A 1 107 ? 5.372 6.609 -9.956 1.00 88.44 107 ASP A C 1
ATOM 896 O O . ASP A 1 107 ? 5.767 7.747 -9.747 1.00 88.44 107 ASP A O 1
ATOM 900 N N . LYS A 1 108 ? 6.206 5.564 -10.041 1.00 86.06 108 LYS A N 1
ATOM 901 C CA . LYS A 1 108 ? 7.641 5.652 -9.738 1.00 86.06 108 LYS A CA 1
ATOM 902 C C . LYS A 1 108 ? 8.511 5.792 -10.979 1.00 86.06 108 LYS A C 1
ATOM 904 O O . LYS A 1 108 ? 9.404 6.623 -10.976 1.00 86.06 108 LYS A O 1
ATOM 909 N N . CYS A 1 109 ? 8.261 5.023 -12.035 1.00 87.06 109 CYS A N 1
ATOM 910 C CA . CYS A 1 109 ? 9.099 5.063 -13.235 1.00 87.06 109 CYS A CA 1
ATOM 911 C C . CYS A 1 109 ? 8.834 6.300 -14.095 1.00 87.06 109 CYS A C 1
ATOM 913 O O . CYS A 1 109 ? 9.778 6.873 -14.622 1.00 87.06 109 CYS A O 1
ATOM 915 N N . LYS A 1 110 ? 7.577 6.760 -14.200 1.00 80.06 110 LYS A N 1
ATOM 916 C CA . LYS A 1 110 ? 7.261 7.949 -15.016 1.00 80.06 110 LYS A CA 1
ATOM 917 C C . LYS A 1 110 ? 7.718 9.263 -14.385 1.00 80.06 110 LYS A C 1
ATOM 919 O O . LYS A 1 110 ? 7.916 10.235 -15.101 1.00 80.06 110 LYS A O 1
ATOM 924 N N . THR A 1 111 ? 7.826 9.314 -13.059 1.00 80.69 111 THR A N 1
ATOM 925 C CA . THR A 1 111 ? 8.175 10.544 -12.328 1.00 80.69 111 THR A CA 1
ATOM 926 C C . THR A 1 111 ? 9.620 10.544 -11.832 1.00 80.69 111 THR A C 1
ATOM 928 O O . THR A 1 111 ? 10.197 11.611 -11.650 1.00 80.69 111 THR A O 1
ATOM 931 N N . GLU A 1 112 ? 10.226 9.367 -11.641 1.00 83.88 112 GLU A N 1
ATOM 932 C CA . GLU A 1 112 ? 11.582 9.210 -11.114 1.00 83.88 112 GLU A CA 1
ATOM 933 C C . GLU A 1 112 ? 12.374 8.178 -11.950 1.00 83.88 112 GLU A C 1
ATOM 935 O O . GLU A 1 112 ? 12.525 7.023 -11.534 1.00 83.88 112 GLU A O 1
ATOM 940 N N . PRO A 1 113 ? 12.939 8.575 -13.110 1.00 81.06 113 PRO A N 1
ATOM 941 C CA . PRO A 1 113 ? 13.620 7.656 -14.035 1.00 81.06 113 PRO A CA 1
ATOM 942 C C . PRO A 1 113 ? 14.746 6.838 -13.385 1.00 81.06 113 PRO A C 1
ATOM 944 O O . PRO A 1 113 ? 14.946 5.664 -13.698 1.00 81.06 113 PRO A O 1
ATOM 947 N N . MET A 1 114 ? 15.441 7.421 -12.400 1.00 85.69 114 MET A N 1
ATOM 948 C CA . MET A 1 114 ? 16.492 6.733 -11.642 1.00 85.69 114 MET A CA 1
ATOM 949 C C . MET A 1 114 ? 15.966 5.557 -10.814 1.00 85.69 114 MET A C 1
ATOM 951 O O . MET A 1 114 ? 16.661 4.552 -10.684 1.00 85.69 114 MET A O 1
ATOM 955 N N . ARG A 1 115 ? 14.735 5.621 -10.286 1.00 83.31 115 ARG A N 1
ATOM 956 C CA . ARG A 1 115 ? 14.138 4.466 -9.597 1.00 83.31 115 ARG A CA 1
ATOM 957 C C . ARG A 1 115 ? 13.875 3.326 -10.569 1.00 83.31 115 ARG A C 1
ATOM 959 O O . ARG A 1 115 ? 14.129 2.179 -10.215 1.00 83.31 115 ARG A O 1
ATOM 966 N N . CYS A 1 116 ? 13.415 3.636 -11.781 1.00 85.56 116 CYS A N 1
ATOM 967 C CA . CYS A 1 116 ? 13.215 2.619 -12.809 1.00 85.56 116 CYS A CA 1
ATOM 968 C C . CYS A 1 116 ? 14.541 1.962 -13.200 1.00 85.56 116 CYS A C 1
ATOM 970 O O . CYS A 1 116 ? 14.652 0.737 -13.188 1.00 85.56 116 CYS A O 1
ATOM 972 N N . LYS A 1 117 ? 15.581 2.780 -13.407 1.00 88.75 117 LYS A N 1
ATOM 973 C CA . LYS A 1 117 ? 16.933 2.297 -13.694 1.00 88.75 117 LYS A CA 1
ATOM 974 C C . LYS A 1 117 ? 17.485 1.400 -12.588 1.00 88.75 117 LYS A C 1
ATOM 976 O O . LYS A 1 117 ? 18.084 0.379 -12.892 1.00 88.75 117 LYS A O 1
ATOM 981 N N . ASN A 1 118 ? 17.258 1.728 -11.320 1.00 87.12 118 ASN A N 1
ATOM 982 C CA . ASN A 1 118 ? 17.755 0.914 -10.208 1.00 87.12 118 ASN A CA 1
ATOM 983 C C . ASN A 1 118 ? 17.071 -0.457 -10.105 1.00 87.12 118 ASN A C 1
ATOM 985 O O . ASN A 1 118 ? 17.702 -1.413 -9.668 1.00 87.12 118 ASN A O 1
ATOM 989 N N . VAL A 1 119 ? 15.791 -0.553 -10.475 1.00 85.88 119 VAL A N 1
ATOM 990 C CA . VAL A 1 119 ? 15.027 -1.809 -10.386 1.00 85.88 119 VAL A CA 1
ATOM 991 C C . VAL A 1 119 ? 15.206 -2.662 -11.641 1.00 85.88 119 VAL A C 1
ATOM 993 O O . VAL A 1 119 ? 15.365 -3.873 -11.540 1.00 85.88 119 VAL A O 1
ATOM 996 N N . PHE A 1 120 ? 15.195 -2.040 -12.820 1.00 88.00 120 PHE A N 1
ATOM 997 C CA . PHE A 1 120 ? 15.163 -2.742 -14.106 1.00 88.00 120 PHE A CA 1
ATOM 998 C C . PHE A 1 120 ? 16.431 -2.555 -14.947 1.00 88.00 120 PHE A C 1
ATOM 1000 O O . PHE A 1 120 ? 16.508 -3.060 -16.062 1.00 88.00 120 PHE A O 1
ATOM 1007 N N . GLY A 1 121 ? 17.424 -1.803 -14.479 1.00 88.00 121 GLY A N 1
ATOM 1008 C CA . GLY A 1 121 ? 18.643 -1.498 -15.239 1.00 88.00 121 GLY A CA 1
ATOM 1009 C C . GLY A 1 121 ? 18.459 -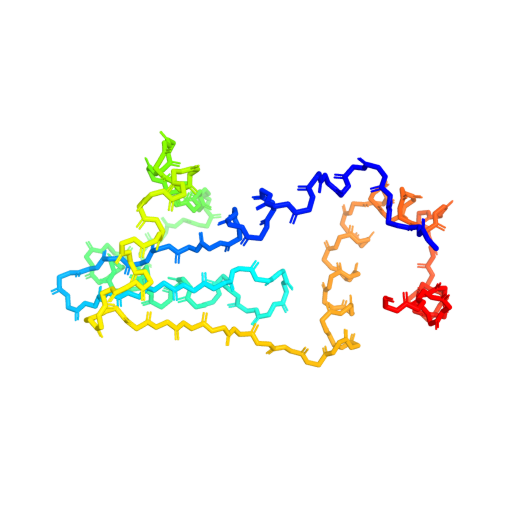0.469 -16.362 1.00 88.00 121 GLY A C 1
ATOM 1010 O O . GLY A 1 121 ? 19.439 -0.099 -17.001 1.00 88.00 121 GLY A O 1
ATOM 1011 N N . SER A 1 122 ? 17.239 0.027 -16.597 1.00 87.25 122 SER A N 1
ATOM 1012 C CA . SER A 1 122 ? 16.928 1.018 -17.635 1.00 87.25 122 SER A CA 1
ATOM 1013 C C . SER A 1 122 ? 15.943 2.077 -17.132 1.00 87.25 122 SER A C 1
ATOM 1015 O O . SER A 1 122 ? 14.993 1.761 -16.414 1.00 87.25 122 SER A O 1
ATOM 1017 N N . SER A 1 123 ? 16.186 3.340 -17.492 1.00 87.56 123 SER A N 1
ATOM 1018 C CA . SER A 1 123 ? 15.301 4.481 -17.211 1.00 87.56 123 SER A CA 1
ATOM 1019 C C . SER A 1 123 ? 14.060 4.508 -18.100 1.00 87.56 123 SER A C 1
ATOM 1021 O O . SER A 1 123 ? 13.025 5.004 -17.665 1.00 87.56 123 SER A O 1
ATOM 1023 N N . ASP A 1 124 ? 14.166 3.948 -19.305 1.00 88.31 124 ASP A N 1
ATOM 1024 C CA . ASP A 1 124 ? 13.186 4.100 -20.388 1.00 88.31 124 ASP A CA 1
ATOM 1025 C C . ASP A 1 124 ? 12.511 2.769 -20.747 1.00 88.31 124 ASP A C 1
ATOM 1027 O O . ASP A 1 124 ? 11.973 2.590 -21.838 1.00 88.31 124 ASP A O 1
ATOM 1031 N N . ILE A 1 125 ? 12.551 1.809 -19.820 1.00 90.50 125 ILE A N 1
ATOM 1032 C CA . ILE A 1 125 ? 11.906 0.507 -19.986 1.00 90.50 125 ILE A CA 1
ATOM 1033 C C . ILE A 1 125 ? 10.394 0.675 -20.181 1.00 90.50 125 ILE A C 1
ATOM 1035 O O . ILE A 1 125 ? 9.741 1.464 -19.495 1.00 90.50 125 ILE A O 1
ATOM 1039 N N . SER A 1 126 ? 9.813 -0.088 -21.108 1.00 91.94 126 SER A N 1
ATOM 1040 C CA . SER A 1 126 ? 8.359 -0.112 -21.281 1.00 91.94 126 SER A CA 1
ATOM 1041 C C . SER A 1 126 ? 7.679 -0.894 -20.150 1.00 91.94 126 SER A C 1
ATOM 1043 O O . SER A 1 126 ? 8.283 -1.757 -19.515 1.00 91.94 126 SER A O 1
ATOM 1045 N N . PHE A 1 127 ? 6.388 -0.641 -19.913 1.00 91.12 127 PHE A N 1
ATOM 1046 C CA . PHE A 1 127 ? 5.630 -1.405 -18.915 1.00 91.12 127 PHE A CA 1
ATOM 1047 C C . PHE A 1 127 ? 5.643 -2.915 -19.203 1.00 91.12 127 PHE A C 1
ATOM 1049 O O . PHE A 1 127 ? 5.843 -3.703 -18.282 1.00 91.12 127 PHE A O 1
ATOM 1056 N N . PHE A 1 128 ? 5.453 -3.314 -20.465 1.00 92.38 128 PHE A N 1
ATOM 1057 C CA . PHE A 1 128 ? 5.434 -4.725 -20.855 1.00 92.38 128 PHE A CA 1
ATOM 1058 C C . PHE A 1 128 ? 6.787 -5.388 -20.619 1.00 92.38 128 PHE A C 1
ATOM 1060 O O . PHE A 1 128 ? 6.846 -6.439 -19.992 1.00 92.38 128 PHE A O 1
ATOM 1067 N N . GLU A 1 129 ? 7.878 -4.741 -21.029 1.00 92.19 129 GLU A N 1
ATOM 1068 C CA . GLU A 1 129 ? 9.225 -5.262 -20.796 1.00 92.19 129 GLU A CA 1
ATOM 1069 C C . GLU A 1 129 ? 9.538 -5.376 -19.295 1.00 92.19 129 GLU A C 1
ATOM 1071 O O . GLU A 1 129 ? 10.087 -6.380 -18.844 1.00 92.19 129 GLU A O 1
ATOM 1076 N N . ALA A 1 130 ? 9.134 -4.385 -18.494 1.00 90.56 130 ALA A N 1
ATOM 1077 C CA . ALA A 1 130 ? 9.287 -4.435 -17.044 1.00 90.56 130 ALA A CA 1
ATOM 1078 C C . ALA A 1 130 ? 8.455 -5.564 -16.408 1.00 90.56 130 ALA A C 1
ATOM 1080 O O . ALA A 1 130 ? 8.922 -6.211 -15.471 1.00 90.56 130 ALA A O 1
ATOM 1081 N N . ALA A 1 131 ? 7.245 -5.818 -16.915 1.00 90.81 131 ALA A N 1
ATOM 1082 C CA . ALA A 1 131 ? 6.379 -6.894 -16.441 1.00 90.81 131 ALA A CA 1
ATOM 1083 C C . ALA A 1 131 ? 6.947 -8.282 -16.775 1.00 90.81 131 ALA A C 1
ATOM 1085 O O . ALA A 1 131 ? 6.960 -9.145 -15.900 1.00 90.81 131 ALA A O 1
ATOM 1086 N N . GLU A 1 132 ? 7.460 -8.496 -17.994 1.00 89.75 132 GLU A N 1
ATOM 1087 C CA . GLU A 1 132 ? 8.092 -9.767 -18.383 1.00 89.75 132 GLU A CA 1
ATOM 1088 C C . GLU A 1 132 ? 9.292 -10.101 -17.491 1.00 89.75 132 GLU A C 1
ATOM 1090 O O . GLU A 1 132 ? 9.410 -11.224 -17.006 1.00 89.75 132 GLU A O 1
ATOM 1095 N N . ARG A 1 133 ? 10.138 -9.112 -17.176 1.00 85.56 133 ARG A N 1
ATOM 1096 C CA . ARG A 1 133 ? 11.303 -9.312 -16.295 1.00 85.56 133 ARG A CA 1
ATOM 1097 C C . ARG A 1 133 ? 10.931 -9.778 -14.884 1.00 85.56 133 ARG A C 1
ATOM 1099 O O . ARG A 1 133 ? 11.753 -10.404 -14.224 1.00 85.56 133 ARG A O 1
ATOM 1106 N N . LEU A 1 134 ? 9.716 -9.486 -14.420 1.00 78.69 134 LEU A N 1
ATOM 1107 C CA . LEU A 1 134 ? 9.232 -9.910 -13.106 1.00 78.69 134 LEU A CA 1
ATOM 1108 C C . LEU A 1 134 ? 8.557 -11.284 -13.116 1.00 78.69 134 LEU A C 1
ATOM 1110 O O . LEU A 1 134 ? 8.409 -11.870 -12.050 1.00 78.69 134 LEU A O 1
ATOM 1114 N N . LYS A 1 135 ? 8.176 -11.828 -14.280 1.00 75.12 135 LYS A N 1
ATOM 1115 C CA . LYS A 1 135 ? 7.564 -13.168 -14.363 1.00 75.12 135 LYS A CA 1
ATOM 1116 C C . LYS A 1 135 ? 8.526 -14.296 -13.991 1.00 75.12 135 LYS A C 1
ATOM 1118 O O . LYS A 1 135 ? 8.071 -15.378 -13.652 1.00 75.12 135 LYS A O 1
ATOM 1123 N N . HIS A 1 136 ? 9.830 -14.042 -14.069 1.00 63.28 136 HIS A N 1
ATOM 1124 C CA . HIS A 1 136 ? 10.881 -15.003 -13.726 1.00 63.28 136 HIS A CA 1
ATOM 1125 C C . HIS A 1 136 ? 11.377 -14.877 -12.281 1.00 63.28 136 HIS A C 1
ATOM 1127 O O . HIS A 1 136 ? 12.308 -15.576 -11.890 1.00 63.28 136 HIS A O 1
ATOM 1133 N N . ILE A 1 137 ? 10.792 -13.970 -11.495 1.00 60.31 137 ILE A N 1
ATOM 1134 C CA . ILE A 1 137 ? 11.055 -13.889 -10.062 1.00 60.31 137 ILE A CA 1
ATOM 1135 C C . ILE A 1 137 ? 10.029 -14.795 -9.385 1.00 60.31 137 ILE A C 1
ATOM 1137 O O . ILE A 1 137 ? 8.904 -14.368 -9.122 1.00 60.31 137 ILE A O 1
ATOM 1141 N N . ASP A 1 138 ? 10.407 -16.057 -9.173 1.00 41.78 138 ASP A N 1
ATOM 1142 C CA . ASP A 1 138 ? 9.623 -16.970 -8.339 1.00 41.78 138 ASP A CA 1
ATOM 1143 C C . ASP A 1 138 ? 9.499 -16.413 -6.901 1.00 41.78 138 ASP A C 1
ATOM 1145 O O . ASP A 1 138 ? 10.428 -15.734 -6.440 1.00 41.78 138 ASP A O 1
ATOM 1149 N N . PRO A 1 139 ? 8.361 -16.650 -6.213 1.00 50.00 139 PRO A N 1
ATOM 1150 C CA . PRO A 1 139 ? 8.117 -16.195 -4.842 1.00 50.00 139 PRO A CA 1
ATOM 1151 C C . PRO A 1 139 ? 9.158 -16.658 -3.818 1.00 50.00 139 PRO A C 1
ATOM 1153 O O . PRO A 1 139 ? 9.612 -17.821 -3.906 1.00 50.00 139 PRO A O 1
#

pLDDT: mean 70.99, std 21.53, range [31.16, 94.94]

Radius of gyration: 18.42 Å; chains: 1; bounding box: 36×45×44 Å

Secondary structure (DSSP, 8-state):
----TTS--TTHHHHHTEEEEE-SS-EEEEE--TTSSHHHHHHHHHHHHHTTS---S--S-------S-SSGGG-HHHHHHHHH-TTSEEEE----HHHHHHHHHHHHTTT-HHHHHHHHS-SS--HHHHHHHHHT---